Protein AF-A0A2V6PFS3-F1 (afdb_monomer_lite)

Secondary structure (DSSP, 8-state):
-HHHHHHHHHHHHHTT--S-EEEEEEEEEESS--TT-PPPPHHHHHHHHHHHS-GGGTT--EEEEEEEE--S-S-GGG-GGG---EEETTTTEEE---THHHHTTS-SEEEEEEEEESSSTTHHHHHHHHHHHHHSPPPP-----

Foldseek 3Di:
DVVVVVVVVVVCVVVVVDQKDFLAKDKDFALDPDVPDDDDDFVLLLVQLLLQFDPVCSPADKGKDKDKDQVDDPDQPPCVVNQDWDADPVVRDIDSPRCCVVCSPPGRIMIMMTMIHSDNPCSVRSHVSSVCSRPDDRDDPPPDD

Radius of gyration: 22.31 Å; chains: 1; bounding box: 59×34×67 Å

Sequence (145 aa):
PDKKALGAEWRQVLDRRLKWRMSGEEVMDQFEARKGHGFLDPDTVERRVRTFLPSALRDFPFKIDMALQDPRPLNPLKMGDRQIYVYDSAARRVSEEPLTEILKYLPGKVAQCRIFAMDHRHDADLAAALRRALNEEPPSIVTNV

pLDDT: mean 80.8, std 16.78, range [40.03, 97.88]

Structure (mmCIF, N/CA/C/O backbone):
data_AF-A0A2V6PFS3-F1
#
_entry.id   AF-A0A2V6PFS3-F1
#
loop_
_atom_site.group_PDB
_atom_site.id
_atom_site.type_symbol
_atom_site.label_atom_id
_atom_site.label_alt_id
_atom_site.label_comp_id
_atom_site.label_asym_id
_atom_site.label_entity_id
_atom_site.label_seq_id
_atom_site.pdbx_PDB_ins_code
_atom_site.Cartn_x
_atom_site.Cartn_y
_atom_site.Cartn_z
_atom_site.occupancy
_atom_site.B_iso_or_equiv
_atom_site.auth_seq_id
_atom_site.auth_comp_id
_atom_site.auth_asym_id
_atom_site.auth_atom_id
_atom_site.pdbx_PDB_model_num
ATOM 1 N N . PRO A 1 1 ? 11.640 13.152 28.542 1.00 84.25 1 PRO A N 1
ATOM 2 C CA . PRO A 1 1 ? 10.375 12.374 28.464 1.00 84.25 1 PRO A CA 1
ATOM 3 C C . PRO A 1 1 ? 10.188 11.739 27.082 1.00 84.25 1 PRO A C 1
ATOM 5 O O . PRO A 1 1 ? 10.122 10.519 26.980 1.00 84.25 1 PRO A O 1
ATOM 8 N N . ASP A 1 2 ? 10.252 12.553 26.028 1.00 92.44 2 ASP A N 1
ATOM 9 C CA . ASP A 1 2 ? 9.930 12.136 24.653 1.00 92.44 2 ASP A CA 1
ATOM 10 C C . ASP A 1 2 ? 10.912 11.110 24.088 1.00 92.44 2 ASP A C 1
ATOM 12 O O . ASP A 1 2 ? 10.500 10.092 23.544 1.00 92.44 2 ASP A O 1
ATOM 16 N N . LYS A 1 3 ? 12.220 11.288 24.326 1.00 94.75 3 LYS A N 1
ATOM 17 C CA . LYS A 1 3 ? 13.240 10.289 23.950 1.00 94.75 3 LYS A CA 1
ATOM 18 C C . LYS A 1 3 ? 13.003 8.926 24.611 1.00 94.75 3 LYS A C 1
ATOM 20 O O . LYS A 1 3 ? 13.287 7.898 24.009 1.00 94.75 3 LYS A O 1
ATOM 25 N N . LYS A 1 4 ? 12.473 8.907 25.841 1.00 94.75 4 LYS A N 1
ATOM 26 C CA . LYS A 1 4 ? 12.160 7.665 26.566 1.00 94.75 4 LYS A CA 1
ATOM 27 C C . LYS A 1 4 ? 10.927 6.980 25.971 1.00 94.75 4 LYS A C 1
ATOM 29 O O . LYS A 1 4 ? 10.945 5.765 25.815 1.00 94.75 4 LYS A O 1
ATOM 34 N N . ALA A 1 5 ? 9.902 7.753 25.607 1.00 94.56 5 ALA A N 1
ATOM 35 C CA . ALA A 1 5 ? 8.711 7.249 24.924 1.00 94.56 5 ALA A CA 1
ATOM 36 C C . ALA A 1 5 ? 9.048 6.710 23.523 1.00 94.56 5 ALA A C 1
ATOM 38 O O . ALA A 1 5 ? 8.730 5.567 23.215 1.00 94.56 5 ALA A O 1
ATOM 39 N N . LEU A 1 6 ? 9.803 7.471 22.724 1.00 94.50 6 LEU A N 1
ATOM 40 C CA . LEU A 1 6 ? 10.316 7.013 21.429 1.00 94.50 6 LEU A CA 1
ATOM 41 C C . LEU A 1 6 ? 11.169 5.753 21.576 1.00 94.50 6 LEU A C 1
ATOM 43 O O . LEU A 1 6 ? 11.024 4.824 20.792 1.00 94.50 6 LEU A O 1
ATOM 47 N N . GLY A 1 7 ? 12.027 5.687 22.598 1.00 95.50 7 GLY A N 1
ATOM 48 C CA . GLY A 1 7 ? 12.818 4.492 22.890 1.00 95.50 7 GLY A CA 1
ATOM 49 C C . GLY A 1 7 ? 11.964 3.254 23.189 1.00 95.50 7 GLY A C 1
ATOM 50 O O . GLY A 1 7 ? 12.357 2.146 22.827 1.00 95.50 7 GLY A O 1
ATOM 51 N N . ALA A 1 8 ? 10.793 3.422 23.810 1.00 93.00 8 ALA A N 1
ATOM 52 C CA . ALA A 1 8 ? 9.853 2.327 24.040 1.00 93.00 8 ALA A CA 1
ATOM 53 C C . ALA A 1 8 ? 9.213 1.831 22.732 1.00 93.00 8 ALA A C 1
ATOM 55 O O . ALA A 1 8 ? 9.139 0.622 22.525 1.00 93.00 8 ALA A O 1
ATOM 56 N N . GLU A 1 9 ? 8.829 2.735 21.826 1.00 91.88 9 GLU A N 1
ATOM 57 C CA . GLU A 1 9 ? 8.312 2.367 20.498 1.00 91.88 9 GLU A CA 1
ATOM 58 C C . GLU A 1 9 ? 9.397 1.719 19.622 1.00 91.88 9 GLU A C 1
ATOM 60 O O . GLU A 1 9 ? 9.168 0.678 19.011 1.00 91.88 9 GLU A O 1
ATOM 65 N N . TRP A 1 10 ? 10.622 2.255 19.628 1.00 93.31 10 TRP A N 1
ATOM 66 C CA . TRP A 1 10 ? 11.762 1.671 18.911 1.00 93.31 10 TRP A CA 1
ATOM 67 C C . TRP A 1 10 ? 12.084 0.251 19.367 1.00 93.31 10 TRP A C 1
ATOM 69 O O . TRP A 1 10 ? 12.426 -0.596 18.543 1.00 93.31 10 TRP A O 1
ATOM 79 N N . ARG A 1 11 ? 11.941 -0.038 20.665 1.00 94.44 11 ARG A N 1
ATOM 80 C CA . ARG A 1 11 ? 12.141 -1.394 21.183 1.00 94.44 11 ARG A CA 1
ATOM 81 C C . ARG A 1 11 ? 11.181 -2.396 20.542 1.00 94.44 11 ARG A C 1
ATOM 83 O O . ARG A 1 11 ? 11.599 -3.509 20.265 1.00 94.44 11 ARG A O 1
ATOM 90 N N . GLN A 1 12 ? 9.945 -2.001 20.227 1.00 92.06 12 GLN A N 1
ATOM 91 C CA . GLN A 1 12 ? 9.009 -2.880 19.518 1.00 92.06 12 GLN A CA 1
ATOM 92 C C . GLN A 1 12 ? 9.548 -3.277 18.136 1.00 92.06 12 GLN A C 1
ATOM 94 O O . GLN A 1 12 ? 9.464 -4.443 17.760 1.00 92.06 12 GLN A O 1
ATOM 99 N N . VAL A 1 13 ? 10.163 -2.338 17.408 1.00 91.38 13 VAL A N 1
ATOM 100 C CA . VAL A 1 13 ? 10.806 -2.613 16.111 1.00 91.38 13 VAL A CA 1
ATOM 101 C C . VAL A 1 13 ? 11.995 -3.562 16.280 1.00 91.38 13 VAL A C 1
ATOM 103 O O . VAL A 1 13 ? 12.090 -4.555 15.560 1.00 91.38 13 VAL A O 1
ATOM 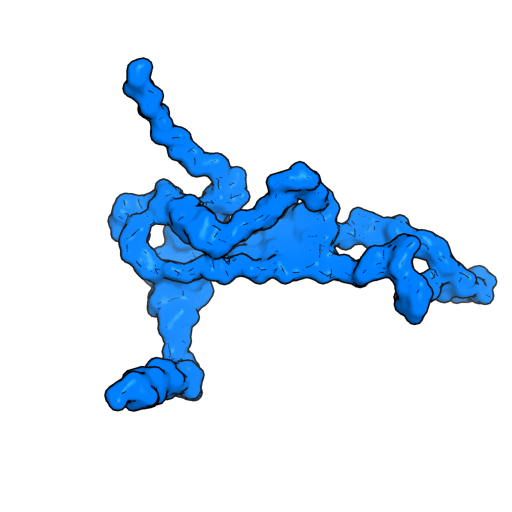106 N N . LEU A 1 14 ? 12.871 -3.293 17.255 1.00 93.75 14 LEU A N 1
ATOM 107 C CA . LEU A 1 14 ? 14.055 -4.117 17.535 1.00 93.75 14 LEU A CA 1
ATOM 108 C C . LEU A 1 14 ? 13.686 -5.547 17.957 1.00 93.75 14 LEU A C 1
ATOM 110 O O . LEU A 1 14 ? 14.303 -6.505 17.496 1.00 93.75 14 LEU A O 1
ATOM 114 N N . ASP A 1 15 ? 12.626 -5.694 18.751 1.00 95.62 15 ASP A N 1
ATOM 115 C CA . ASP A 1 15 ? 12.100 -6.982 19.210 1.00 95.62 15 ASP A CA 1
ATOM 116 C C . ASP A 1 15 ? 11.218 -7.675 18.151 1.00 95.62 15 ASP A C 1
ATOM 118 O O . ASP A 1 15 ? 10.592 -8.699 18.434 1.00 95.62 15 ASP A O 1
ATOM 122 N N . ARG A 1 16 ? 11.123 -7.115 16.933 1.00 90.44 16 ARG A N 1
ATOM 123 C CA . ARG A 1 16 ? 10.262 -7.587 15.832 1.00 90.44 16 ARG A CA 1
ATOM 124 C C . ARG A 1 16 ? 8.777 -7.695 16.202 1.00 90.44 16 ARG A C 1
ATOM 126 O O . ARG A 1 16 ? 8.017 -8.442 15.588 1.00 90.44 16 ARG A O 1
ATOM 133 N N . ARG A 1 17 ? 8.334 -6.911 17.182 1.00 89.88 17 ARG A N 1
ATOM 134 C CA . ARG A 1 17 ? 6.930 -6.748 17.568 1.00 89.88 17 ARG A CA 1
ATOM 135 C C . ARG A 1 17 ? 6.308 -5.650 16.715 1.00 89.88 17 ARG A C 1
ATOM 137 O O . ARG A 1 17 ? 6.066 -4.541 17.175 1.00 89.88 17 ARG A O 1
ATOM 144 N N . LEU A 1 18 ? 6.089 -5.957 15.439 1.00 85.88 18 LEU A N 1
ATOM 145 C CA . LEU A 1 18 ? 5.524 -4.999 14.493 1.00 85.88 18 LEU A CA 1
ATOM 146 C C . LEU A 1 18 ? 4.080 -4.653 14.878 1.00 85.88 18 LEU A C 1
ATOM 148 O O . LEU A 1 18 ? 3.216 -5.532 14.933 1.00 85.88 18 LEU A O 1
ATOM 152 N N . LYS A 1 19 ? 3.842 -3.360 15.127 1.00 89.25 19 LYS A N 1
ATOM 153 C CA . LYS A 1 19 ? 2.522 -2.801 15.446 1.00 89.25 19 LYS A CA 1
ATOM 154 C C . LYS A 1 19 ? 1.537 -2.938 14.290 1.00 89.25 19 LYS A C 1
ATOM 156 O O . LYS A 1 19 ? 0.362 -3.165 14.531 1.00 89.25 19 LYS A O 1
ATOM 161 N N . TRP A 1 20 ? 2.019 -2.769 13.065 1.00 94.00 20 TRP A N 1
ATOM 162 C CA . TRP A 1 20 ? 1.219 -2.804 11.848 1.00 94.00 20 TRP A CA 1
ATOM 163 C C . TRP A 1 20 ? 1.581 -4.044 11.042 1.00 94.00 20 TRP A C 1
ATOM 165 O O . TRP A 1 20 ? 2.761 -4.317 10.813 1.00 94.00 20 TRP A O 1
ATOM 175 N N . ARG A 1 21 ? 0.566 -4.794 10.627 1.00 93.81 21 ARG A N 1
ATOM 176 C CA . ARG A 1 21 ? 0.687 -6.018 9.836 1.00 93.81 21 ARG A CA 1
ATOM 177 C C . ARG A 1 21 ? -0.168 -5.876 8.593 1.00 93.81 21 ARG A C 1
ATOM 179 O O . ARG A 1 21 ? -1.219 -5.247 8.649 1.00 93.81 21 ARG A O 1
ATOM 186 N N . MET A 1 22 ? 0.316 -6.401 7.475 1.00 96.06 22 MET A N 1
ATOM 187 C CA . MET A 1 22 ? -0.408 -6.316 6.212 1.00 96.06 22 MET A CA 1
ATOM 188 C C . MET A 1 22 ? -1.682 -7.160 6.301 1.00 96.06 22 MET A C 1
ATOM 190 O O . MET A 1 22 ? -1.612 -8.334 6.658 1.00 96.06 22 MET A O 1
ATOM 194 N N . SER A 1 23 ? -2.812 -6.540 5.975 1.00 96.88 23 SER A N 1
ATOM 195 C CA . SER A 1 23 ? -4.137 -7.164 5.908 1.00 96.88 23 SER A CA 1
ATOM 196 C C . SER A 1 23 ? -4.564 -7.451 4.469 1.00 96.88 23 SER A C 1
ATOM 198 O O . SER A 1 23 ? -5.391 -8.323 4.231 1.00 96.88 23 SER A O 1
ATOM 200 N N . GLY A 1 24 ? -4.001 -6.724 3.501 1.00 96.31 24 GLY A N 1
ATOM 201 C CA . GLY A 1 24 ? -4.287 -6.909 2.085 1.00 96.31 24 GLY A CA 1
ATOM 202 C C . GLY A 1 24 ? -3.431 -6.019 1.192 1.00 96.31 24 GLY A C 1
ATOM 203 O O . GLY A 1 24 ? -2.773 -5.083 1.659 1.00 96.31 24 GLY A O 1
ATOM 204 N N . GLU A 1 25 ? -3.459 -6.320 -0.099 1.00 95.81 25 GLU A N 1
ATOM 205 C CA . GLU A 1 25 ? -2.716 -5.611 -1.132 1.00 95.81 25 GLU A CA 1
ATOM 206 C C . GLU A 1 25 ? -3.491 -5.635 -2.450 1.00 95.81 25 GLU A C 1
ATOM 208 O O . GLU A 1 25 ? -4.144 -6.623 -2.771 1.00 95.81 25 GLU A O 1
ATOM 213 N N . GLU A 1 26 ? -3.383 -4.548 -3.207 1.00 92.44 26 GLU A N 1
ATOM 214 C CA . GLU A 1 26 ? -3.912 -4.407 -4.557 1.00 92.44 26 GLU A CA 1
ATOM 215 C C . GLU A 1 26 ? -2.832 -3.800 -5.459 1.00 92.44 26 GLU A C 1
ATOM 217 O O . GLU A 1 26 ? -2.212 -2.784 -5.123 1.00 92.44 26 GLU A O 1
ATOM 222 N N . VAL A 1 27 ? -2.603 -4.431 -6.611 1.00 88.06 27 VAL A N 1
ATOM 223 C CA . VAL A 1 27 ? -1.642 -3.971 -7.620 1.00 88.06 27 VAL A CA 1
ATOM 224 C C . VAL A 1 27 ? -2.415 -3.343 -8.769 1.00 88.06 27 VAL A C 1
ATOM 226 O O . VAL A 1 27 ? -3.309 -3.956 -9.349 1.00 88.06 27 VAL A O 1
ATOM 229 N N . MET A 1 28 ? -2.077 -2.098 -9.082 1.00 81.06 28 MET A N 1
ATOM 230 C CA . MET A 1 28 ? -2.701 -1.320 -10.139 1.00 81.06 28 MET A CA 1
ATOM 231 C C . MET A 1 28 ? -1.714 -1.126 -11.284 1.00 81.06 28 MET A C 1
ATOM 233 O O . MET A 1 28 ? -0.762 -0.348 -11.170 1.00 81.06 28 MET A O 1
ATOM 237 N N . ASP A 1 29 ? -2.000 -1.771 -12.409 1.00 73.38 29 ASP A N 1
ATOM 238 C CA . ASP A 1 29 ? -1.225 -1.618 -13.634 1.00 73.38 29 ASP A CA 1
ATOM 239 C C . ASP A 1 29 ? -1.885 -0.576 -14.538 1.00 73.38 29 ASP A C 1
ATOM 241 O O . ASP A 1 29 ? -2.940 -0.806 -15.132 1.00 73.38 29 ASP A O 1
ATOM 245 N N . GLN A 1 30 ? -1.257 0.594 -14.674 1.00 63.06 30 GLN A N 1
ATOM 246 C CA . GLN A 1 30 ? -1.611 1.532 -15.736 1.00 63.06 30 GLN A CA 1
ATOM 247 C C . GLN A 1 30 ? -0.683 1.300 -16.928 1.00 63.06 30 GLN A C 1
ATOM 249 O O . GLN A 1 30 ? 0.442 1.807 -16.973 1.00 63.06 30 GLN A O 1
ATOM 254 N N . PHE A 1 31 ? -1.176 0.555 -17.921 1.00 52.56 31 PHE A N 1
ATOM 255 C CA . PHE A 1 31 ? -0.513 0.433 -19.225 1.00 52.56 31 PHE A CA 1
ATOM 256 C C . PHE A 1 31 ? -0.362 1.799 -19.908 1.00 52.56 31 PHE A C 1
ATOM 258 O O . PHE A 1 31 ? 0.695 2.098 -20.455 1.00 52.56 31 PHE A O 1
ATOM 265 N N . GLU A 1 32 ? -1.364 2.675 -19.778 1.00 47.78 32 GLU A N 1
ATOM 266 C CA . GLU A 1 32 ? -1.302 4.056 -20.249 1.00 47.78 32 GLU A CA 1
ATOM 267 C C . GLU A 1 32 ? -1.621 5.028 -19.113 1.00 47.78 32 GLU A C 1
ATOM 269 O O . GLU A 1 32 ? -2.722 5.034 -18.558 1.00 47.78 32 GLU A O 1
ATOM 274 N N . ALA A 1 33 ? -0.664 5.899 -18.789 1.00 48.88 33 ALA A N 1
ATOM 275 C CA . ALA A 1 33 ? -0.914 7.047 -17.931 1.00 48.88 33 ALA A CA 1
ATOM 276 C C . ALA A 1 33 ? -1.860 8.011 -18.666 1.00 48.88 33 ALA A C 1
ATOM 278 O O . ALA A 1 33 ? -1.417 8.873 -19.431 1.00 48.88 33 ALA A O 1
ATOM 279 N N . ARG A 1 34 ? -3.173 7.870 -18.461 1.00 49.62 34 ARG A N 1
ATOM 280 C CA . ARG A 1 34 ? -4.147 8.839 -18.975 1.00 49.62 34 ARG A CA 1
ATOM 281 C C . ARG A 1 34 ? -3.841 10.198 -18.343 1.00 49.62 34 ARG A C 1
ATOM 283 O O . ARG A 1 34 ? -3.812 10.328 -17.119 1.00 49.62 34 ARG A O 1
ATOM 290 N N . LYS A 1 35 ? -3.575 11.221 -19.163 1.00 43.62 35 LYS A N 1
ATOM 291 C CA . LYS A 1 35 ? -3.324 12.591 -18.678 1.00 43.62 35 LYS A CA 1
ATOM 292 C C . LYS A 1 35 ? -4.477 13.021 -17.760 1.00 43.62 35 LYS A C 1
ATOM 294 O O . LYS A 1 35 ? -5.629 12.964 -18.169 1.00 43.62 35 LYS A O 1
ATOM 299 N N . GLY A 1 36 ? -4.159 13.424 -16.528 1.00 51.19 36 GLY A N 1
ATOM 300 C CA . GLY A 1 36 ? -5.144 13.809 -15.506 1.00 51.19 36 GLY A CA 1
ATOM 301 C C . GLY A 1 36 ? -5.585 12.686 -14.557 1.00 51.19 36 GLY A C 1
ATOM 302 O O . GLY A 1 36 ? -6.145 12.986 -13.510 1.00 51.19 36 GLY A O 1
ATOM 303 N N . HIS A 1 37 ? -5.270 11.420 -14.849 1.00 57.03 37 HIS A N 1
ATOM 304 C CA . HIS A 1 37 ? -5.528 10.287 -13.955 1.00 57.03 37 HIS A CA 1
ATOM 305 C C . HIS A 1 37 ? -4.231 9.868 -13.250 1.00 57.03 37 HIS A C 1
ATOM 307 O O . HIS A 1 37 ? -3.522 8.960 -13.681 1.00 57.03 37 HIS A O 1
ATOM 313 N N . GLY A 1 38 ? -3.882 10.579 -12.177 1.00 64.12 38 GLY A N 1
ATOM 314 C CA . GLY A 1 38 ? -2.848 10.129 -11.242 1.00 64.12 38 GLY A CA 1
ATOM 315 C C . GLY A 1 38 ? -3.358 8.996 -10.349 1.00 64.12 38 GLY A C 1
ATOM 316 O O . GLY A 1 38 ? -4.567 8.808 -10.208 1.00 64.12 38 GLY A O 1
ATOM 317 N N . PHE A 1 39 ? -2.443 8.254 -9.724 1.00 74.69 39 PHE A N 1
ATOM 318 C CA . PHE A 1 39 ? -2.819 7.408 -8.592 1.00 74.69 39 PHE A CA 1
ATOM 319 C C . PHE A 1 39 ? -3.322 8.285 -7.442 1.00 74.69 39 PHE A C 1
ATOM 321 O O . PHE A 1 39 ? -2.870 9.420 -7.276 1.00 74.69 39 PHE A O 1
ATOM 328 N N . LEU A 1 40 ? -4.272 7.758 -6.672 1.00 83.38 40 LEU A N 1
ATOM 329 C CA . LEU A 1 40 ? -4.795 8.431 -5.488 1.00 83.38 40 LEU A CA 1
ATOM 330 C C . LEU A 1 40 ? -3.699 8.532 -4.421 1.00 83.38 40 LEU A C 1
ATOM 332 O O . LEU A 1 40 ? -2.901 7.608 -4.256 1.00 83.38 40 LEU A O 1
ATOM 336 N N . ASP A 1 41 ? -3.679 9.633 -3.674 1.00 88.25 41 ASP A N 1
ATOM 337 C CA . ASP A 1 41 ? -2.843 9.739 -2.481 1.00 88.25 41 ASP A CA 1
ATOM 338 C C . ASP A 1 41 ? -3.356 8.799 -1.364 1.00 88.25 41 ASP A C 1
ATOM 340 O O . ASP A 1 41 ? -4.556 8.488 -1.323 1.00 88.25 41 ASP A O 1
ATOM 344 N N . PRO A 1 42 ? -2.478 8.347 -0.444 1.00 92.25 42 PRO A N 1
ATOM 345 C CA . PRO A 1 42 ? -2.851 7.435 0.638 1.00 92.25 42 PRO A CA 1
ATOM 346 C C . PRO A 1 42 ? -4.042 7.901 1.482 1.00 92.25 42 PRO A C 1
ATOM 348 O O . PRO A 1 42 ? -4.891 7.081 1.829 1.00 92.25 42 PRO A O 1
ATOM 351 N N . ASP A 1 43 ? -4.149 9.200 1.776 1.00 94.00 43 ASP A N 1
ATOM 352 C CA . ASP A 1 43 ? -5.218 9.738 2.624 1.00 94.00 43 ASP A CA 1
ATOM 353 C C . ASP A 1 43 ? -6.573 9.681 1.907 1.00 94.00 43 ASP A C 1
ATOM 355 O O . ASP A 1 43 ? -7.610 9.399 2.516 1.00 94.00 43 ASP A O 1
ATOM 359 N N . THR A 1 44 ? -6.587 9.929 0.597 1.00 92.75 44 THR A N 1
ATOM 360 C CA . THR A 1 44 ? -7.781 9.761 -0.237 1.00 92.75 44 THR A CA 1
ATOM 361 C C . THR A 1 44 ? -8.219 8.304 -0.307 1.00 92.75 44 THR A C 1
ATOM 363 O O . THR A 1 44 ? -9.417 8.030 -0.180 1.00 92.75 44 THR A O 1
ATOM 366 N N . VAL A 1 45 ? -7.279 7.368 -0.454 1.00 94.00 45 VAL A N 1
ATOM 367 C CA . VAL A 1 45 ? -7.587 5.932 -0.400 1.00 94.00 45 VAL A CA 1
ATOM 368 C C . VAL A 1 45 ? -8.136 5.557 0.976 1.00 94.00 45 VAL A C 1
ATOM 370 O O . VAL A 1 45 ? -9.179 4.911 1.043 1.00 94.00 45 VAL A O 1
ATOM 373 N N . GLU A 1 46 ? -7.522 6.022 2.067 1.00 96.12 46 GLU A N 1
ATOM 374 C CA . GLU A 1 46 ? -7.989 5.757 3.433 1.00 96.12 46 GLU A CA 1
ATOM 375 C C . GLU A 1 46 ? -9.445 6.212 3.626 1.00 96.12 46 GLU A C 1
ATOM 377 O O . GLU A 1 46 ? -10.279 5.435 4.098 1.00 96.12 46 GLU A O 1
ATOM 382 N N . ARG A 1 47 ? -9.796 7.430 3.187 1.00 95.12 47 ARG A N 1
ATOM 383 C CA . ARG A 1 47 ? -11.185 7.921 3.252 1.00 95.12 47 ARG A CA 1
ATOM 384 C C . ARG A 1 47 ? -12.152 7.041 2.461 1.00 95.12 47 ARG A C 1
ATOM 386 O O . ARG A 1 47 ? -13.226 6.730 2.970 1.00 95.12 47 ARG A O 1
ATOM 393 N N . ARG A 1 48 ? -11.784 6.614 1.248 1.00 94.69 48 ARG A N 1
ATOM 394 C CA . ARG A 1 48 ? -12.624 5.723 0.426 1.00 94.69 48 ARG A CA 1
ATOM 395 C C . ARG A 1 48 ? -12.788 4.343 1.056 1.00 94.69 48 ARG A C 1
ATOM 397 O O . ARG A 1 48 ? -13.897 3.820 1.098 1.00 94.69 48 ARG A O 1
ATOM 404 N N . VAL A 1 49 ? -11.728 3.763 1.615 1.00 96.00 49 VAL A N 1
ATOM 405 C CA . VAL A 1 49 ? -11.822 2.482 2.333 1.00 96.00 49 VAL A CA 1
ATOM 406 C C . VAL A 1 49 ? -12.848 2.583 3.465 1.00 96.00 49 VAL A C 1
ATOM 408 O O . VAL A 1 49 ? -13.724 1.726 3.573 1.00 96.00 49 VAL A O 1
ATOM 411 N N . ARG A 1 50 ? -12.843 3.681 4.236 1.00 96.06 50 ARG A N 1
ATOM 412 C CA . ARG A 1 50 ? -13.838 3.906 5.305 1.00 96.06 50 ARG A CA 1
ATOM 413 C C . ARG A 1 50 ? -15.285 3.957 4.804 1.00 96.06 50 ARG A C 1
ATOM 415 O O . ARG A 1 50 ? -16.187 3.570 5.549 1.00 96.06 50 ARG A O 1
ATOM 422 N N . THR A 1 51 ? -15.532 4.391 3.565 1.00 95.00 51 THR A N 1
ATOM 423 C CA . THR A 1 51 ? -16.893 4.390 2.995 1.00 95.00 51 THR A CA 1
ATOM 424 C C . THR A 1 51 ? -17.386 2.990 2.643 1.00 95.00 51 THR A C 1
ATOM 426 O O . THR A 1 51 ? -18.584 2.731 2.743 1.00 95.00 51 THR A O 1
ATOM 429 N N . PHE A 1 52 ? -16.475 2.085 2.275 1.00 95.31 52 PHE A N 1
ATOM 430 C CA . PHE A 1 52 ? -16.798 0.713 1.873 1.00 95.31 52 PHE A CA 1
ATOM 431 C C . PHE A 1 52 ? -16.768 -0.297 3.027 1.00 95.31 52 PHE A C 1
ATOM 433 O O . PHE A 1 52 ? -17.269 -1.411 2.863 1.00 95.31 52 PHE A O 1
ATOM 440 N N . LEU A 1 53 ? -16.226 0.084 4.187 1.00 96.12 53 LEU A N 1
ATOM 441 C CA . LEU A 1 53 ? -16.240 -0.746 5.387 1.00 96.12 53 LEU A CA 1
ATOM 442 C C . LEU A 1 53 ? -17.653 -0.889 5.989 1.00 96.12 53 LEU A C 1
ATOM 444 O O . LEU A 1 53 ? -18.451 0.058 5.952 1.00 96.12 53 LEU A O 1
ATOM 448 N N . PRO A 1 54 ? -17.949 -2.042 6.623 1.00 95.00 54 PRO A N 1
ATOM 449 C CA . PRO A 1 54 ? -19.115 -2.197 7.485 1.00 95.00 54 PRO A CA 1
ATOM 450 C C . PRO A 1 54 ? -19.181 -1.099 8.554 1.00 95.00 54 PRO A C 1
ATOM 452 O O . PRO A 1 54 ? -18.153 -0.615 9.029 1.00 95.00 54 PRO A O 1
ATOM 455 N N . SER A 1 55 ? -20.392 -0.734 8.989 1.00 92.75 55 SER A N 1
ATOM 456 C CA . SER A 1 55 ? -20.599 0.336 9.980 1.00 92.75 55 S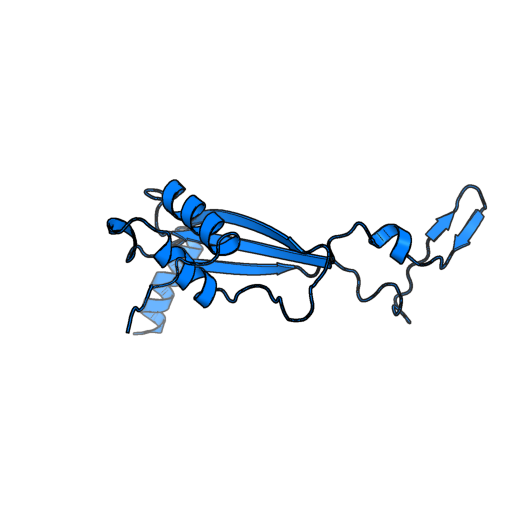ER A CA 1
ATOM 457 C C . SER A 1 55 ? -19.796 0.129 11.267 1.00 92.75 55 SER A C 1
ATOM 459 O O . SER A 1 55 ? -19.223 1.085 11.781 1.00 92.75 55 SER A O 1
ATOM 461 N N . ALA A 1 56 ? -19.695 -1.117 11.736 1.00 94.31 56 ALA A N 1
ATOM 462 C CA . ALA A 1 56 ? -18.941 -1.491 12.931 1.00 94.31 56 ALA A CA 1
ATOM 463 C C . ALA A 1 56 ? -17.416 -1.294 12.806 1.00 94.31 56 ALA A C 1
ATOM 465 O O . ALA A 1 56 ? -16.727 -1.267 13.820 1.00 94.31 56 ALA A O 1
ATOM 466 N N . LEU A 1 57 ? -16.886 -1.160 11.584 1.00 95.31 57 LEU A N 1
ATOM 467 C CA . LEU A 1 57 ? -15.449 -1.063 11.307 1.00 95.31 57 LEU A CA 1
ATOM 468 C C . LEU A 1 57 ? -15.012 0.314 10.797 1.00 95.31 57 LEU A C 1
ATOM 470 O O . LEU A 1 57 ? -13.831 0.503 10.520 1.00 95.31 57 LEU A O 1
ATOM 474 N N . ARG A 1 58 ? -15.914 1.299 10.687 1.00 91.00 58 ARG A N 1
ATOM 475 C CA . ARG A 1 58 ? -15.567 2.624 10.133 1.00 91.00 58 ARG A CA 1
ATOM 476 C C . ARG A 1 58 ? -14.445 3.328 10.894 1.00 91.00 58 ARG A C 1
ATOM 478 O O . ARG A 1 58 ? -13.624 3.992 10.262 1.00 91.00 58 ARG A O 1
ATOM 485 N N . ASP A 1 59 ? -14.390 3.135 12.210 1.00 93.69 59 ASP A N 1
ATOM 486 C CA . ASP A 1 59 ? -13.380 3.720 13.103 1.00 93.69 59 ASP A CA 1
ATOM 487 C C . ASP A 1 59 ? -12.241 2.746 13.438 1.00 93.69 59 ASP A C 1
ATOM 489 O O . ASP A 1 59 ? -11.357 3.062 14.236 1.00 93.69 59 ASP A O 1
ATOM 493 N N . PHE A 1 60 ? -12.230 1.557 12.825 1.00 95.06 60 PHE A N 1
ATOM 494 C CA . PHE A 1 60 ? -11.158 0.594 13.033 1.00 95.06 60 PHE A CA 1
ATOM 495 C C . PHE A 1 60 ? -9.812 1.202 12.579 1.00 95.06 60 PHE A C 1
ATOM 497 O O . PHE A 1 60 ? -9.743 1.833 11.512 1.00 95.06 60 PHE A O 1
ATOM 504 N N . PRO A 1 61 ? -8.735 1.064 13.376 1.00 95.19 61 PRO A N 1
ATOM 505 C CA . PRO A 1 61 ? -7.438 1.628 13.035 1.00 95.19 61 PRO A CA 1
ATOM 506 C C . PRO A 1 61 ? -6.754 0.808 11.935 1.00 95.19 61 PRO A C 1
ATOM 508 O O . PRO A 1 61 ? -6.378 -0.345 12.142 1.00 95.19 61 PRO A O 1
ATOM 511 N N . PHE A 1 62 ? -6.520 1.440 10.788 1.00 97.31 62 PHE A N 1
ATOM 512 C CA . PHE A 1 62 ? -5.715 0.898 9.696 1.00 97.31 62 PHE A CA 1
ATOM 513 C C . PHE A 1 62 ? -4.829 1.988 9.077 1.00 97.31 62 PHE A C 1
ATOM 515 O O . PHE A 1 62 ? -4.979 3.176 9.386 1.00 97.31 62 PHE A O 1
ATOM 522 N N . LYS A 1 63 ? -3.880 1.580 8.231 1.00 96.94 63 LYS A N 1
ATOM 523 C CA . LYS A 1 63 ? -3.001 2.470 7.464 1.00 96.94 63 LYS A CA 1
ATOM 524 C C . LYS A 1 63 ? -2.891 2.034 6.013 1.00 96.94 63 LYS A C 1
ATOM 526 O O . LYS A 1 63 ? -2.860 0.837 5.741 1.00 96.94 63 LYS A O 1
ATOM 531 N N . ILE A 1 64 ? -2.811 3.014 5.116 1.00 97.19 64 ILE A N 1
ATOM 532 C CA . ILE A 1 64 ? -2.576 2.808 3.687 1.00 97.19 64 ILE A CA 1
ATOM 533 C C . ILE A 1 64 ? -1.124 3.148 3.350 1.00 97.19 64 ILE A C 1
ATOM 535 O O . ILE A 1 64 ? -0.624 4.205 3.730 1.00 97.19 64 ILE A O 1
ATOM 539 N N . ASP A 1 65 ? -0.471 2.256 2.614 1.00 95.19 65 ASP A N 1
ATOM 540 C CA . ASP A 1 65 ? 0.793 2.501 1.918 1.00 95.19 65 ASP A CA 1
ATOM 541 C C . ASP A 1 65 ? 0.505 2.523 0.414 1.00 95.19 65 ASP A C 1
ATOM 543 O O . ASP A 1 65 ? -0.114 1.594 -0.109 1.00 95.19 65 ASP A O 1
ATOM 547 N N . MET A 1 66 ? 0.917 3.588 -0.274 1.00 91.75 66 MET A N 1
ATOM 548 C CA . MET A 1 66 ? 0.828 3.703 -1.731 1.00 91.75 66 MET A CA 1
ATOM 549 C C . MET A 1 66 ? 2.242 3.813 -2.289 1.00 91.75 66 MET A C 1
ATOM 551 O O . MET A 1 66 ? 2.854 4.883 -2.262 1.00 91.75 66 MET A O 1
ATOM 555 N N . ALA A 1 67 ? 2.755 2.701 -2.804 1.00 88.50 67 ALA A N 1
ATOM 556 C CA . ALA A 1 67 ? 4.073 2.635 -3.405 1.00 88.50 67 ALA A CA 1
ATOM 557 C C . ALA A 1 67 ? 3.953 2.765 -4.925 1.00 88.50 67 ALA A C 1
ATOM 559 O O . ALA A 1 67 ? 3.515 1.841 -5.612 1.00 88.50 67 ALA A O 1
ATOM 560 N N . LEU A 1 68 ? 4.361 3.917 -5.460 1.00 81.69 68 LEU A N 1
ATOM 561 C CA . LEU A 1 68 ? 4.468 4.114 -6.900 1.00 81.69 68 LEU A CA 1
ATOM 562 C C . LEU A 1 68 ? 5.797 3.547 -7.401 1.00 81.69 68 LEU A C 1
ATOM 564 O O . LEU A 1 68 ? 6.867 4.021 -7.021 1.00 81.69 68 LEU A O 1
ATOM 568 N N . GLN A 1 69 ? 5.723 2.569 -8.293 1.00 72.31 69 GLN A N 1
ATOM 569 C CA . GLN A 1 69 ? 6.856 2.076 -9.056 1.00 72.31 69 GLN A CA 1
ATOM 570 C C . GLN A 1 69 ? 6.763 2.654 -10.473 1.00 72.31 69 GLN A C 1
ATOM 572 O O . GLN A 1 69 ? 5.757 2.497 -11.167 1.00 72.31 69 GLN A O 1
ATOM 577 N N . ASP A 1 70 ? 7.809 3.358 -10.909 1.00 65.44 70 ASP A N 1
ATOM 578 C CA . ASP A 1 70 ? 8.019 3.631 -12.333 1.00 65.44 70 ASP A CA 1
ATOM 579 C C . ASP A 1 70 ? 8.951 2.531 -12.857 1.00 65.44 70 ASP A C 1
ATOM 581 O O . ASP A 1 70 ? 10.169 2.649 -12.711 1.00 65.44 70 ASP A O 1
ATOM 585 N N . PRO A 1 71 ? 8.414 1.414 -13.384 1.00 59.72 71 PRO A N 1
ATOM 586 C CA . PRO A 1 71 ? 9.237 0.293 -13.83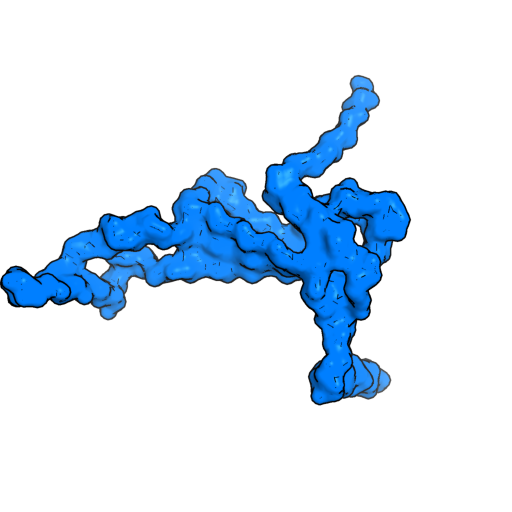1 1.00 59.72 71 PRO A CA 1
ATOM 587 C C . PRO A 1 71 ? 9.988 0.608 -15.132 1.00 59.72 71 PRO A C 1
ATOM 589 O O . PRO A 1 71 ? 10.738 -0.236 -15.624 1.00 59.72 71 PRO A O 1
ATOM 592 N N . ARG A 1 72 ? 9.783 1.790 -15.735 1.00 63.03 72 ARG A N 1
ATOM 593 C CA . ARG A 1 72 ? 10.384 2.116 -17.026 1.00 63.03 72 ARG A CA 1
ATOM 594 C C . ARG A 1 72 ? 11.858 2.497 -16.860 1.00 63.03 72 ARG A C 1
ATOM 596 O O . ARG A 1 72 ? 12.184 3.352 -16.034 1.00 63.03 72 ARG A O 1
ATOM 603 N N . PRO A 1 73 ? 12.756 1.988 -17.717 1.00 53.97 73 PRO A N 1
ATOM 604 C CA . PRO A 1 73 ? 14.046 2.632 -17.918 1.00 53.97 73 PRO A CA 1
ATOM 605 C C . PRO A 1 73 ? 13.808 4.051 -18.476 1.00 53.97 73 PRO A C 1
ATOM 607 O O . PRO A 1 73 ? 12.993 4.228 -19.380 1.00 53.97 73 PRO A O 1
ATOM 610 N N . LEU A 1 74 ? 14.476 5.062 -17.901 1.00 51.44 74 LEU A N 1
ATOM 611 C CA . LEU A 1 74 ? 14.414 6.501 -18.235 1.00 51.44 74 LEU A CA 1
ATOM 612 C C . LEU A 1 74 ? 14.263 6.781 -19.747 1.00 51.44 74 LEU A C 1
ATOM 614 O O . LEU A 1 74 ? 15.253 6.942 -20.434 1.00 51.44 74 LEU A O 1
ATOM 618 N N . ASN A 1 75 ? 13.036 6.862 -20.270 1.00 53.12 75 ASN A N 1
ATOM 619 C CA . ASN A 1 75 ? 12.720 7.179 -21.672 1.00 53.12 75 ASN A CA 1
ATOM 620 C C . ASN A 1 75 ? 13.666 6.538 -22.727 1.00 53.12 75 ASN A C 1
ATOM 622 O O . ASN A 1 75 ? 14.618 7.183 -23.171 1.00 53.12 75 ASN A O 1
ATOM 626 N N . PRO A 1 76 ? 13.356 5.329 -23.225 1.00 53.62 76 PRO A N 1
ATOM 627 C CA . PRO A 1 76 ? 14.185 4.612 -24.198 1.00 53.62 76 PRO A CA 1
ATOM 628 C C . PRO A 1 76 ? 14.457 5.384 -25.498 1.00 53.62 76 PRO A C 1
ATOM 630 O O . PRO A 1 76 ? 15.451 5.141 -26.169 1.00 53.62 76 PRO A O 1
ATOM 633 N N . LEU A 1 77 ? 13.579 6.333 -25.842 1.00 52.44 77 LEU A N 1
ATOM 634 C CA . LEU A 1 77 ? 13.684 7.182 -27.031 1.00 52.44 77 LEU A CA 1
ATOM 635 C C . LEU A 1 77 ? 14.585 8.414 -26.825 1.00 52.44 77 LEU A C 1
ATOM 637 O O . LEU A 1 77 ? 14.829 9.161 -27.769 1.00 52.44 77 LEU A O 1
ATOM 641 N N . LYS A 1 78 ? 15.037 8.676 -25.592 1.00 55.50 78 LYS A N 1
ATOM 642 C CA . LYS A 1 78 ? 15.907 9.807 -25.227 1.00 55.50 78 LYS A CA 1
ATOM 643 C C . LYS A 1 78 ? 16.944 9.394 -24.183 1.00 55.50 78 LYS A C 1
ATOM 645 O O . LYS A 1 78 ? 17.138 10.099 -23.194 1.00 55.50 78 LYS A O 1
ATOM 650 N N . MET A 1 79 ? 17.595 8.251 -24.383 1.00 60.72 79 MET A N 1
ATOM 651 C CA . MET A 1 79 ? 18.577 7.771 -23.411 1.00 60.72 79 MET A CA 1
ATOM 652 C C . MET A 1 79 ? 19.920 8.493 -23.487 1.00 60.72 79 MET A C 1
ATOM 654 O O . MET A 1 79 ? 20.635 8.480 -22.494 1.00 60.72 79 MET A O 1
ATOM 658 N N . GLY A 1 80 ? 20.252 9.155 -24.603 1.00 65.75 80 GLY A N 1
ATOM 659 C CA . GLY A 1 80 ? 21.487 9.934 -24.725 1.00 65.75 80 GLY A CA 1
ATOM 660 C C . GLY A 1 80 ? 22.725 9.103 -24.370 1.00 65.75 80 GLY A C 1
ATOM 661 O O . GLY A 1 80 ? 23.026 8.117 -25.035 1.00 65.75 80 GLY A O 1
ATOM 662 N N . ASP A 1 81 ? 23.406 9.474 -23.287 1.00 60.91 81 ASP A N 1
ATOM 663 C CA . ASP A 1 81 ? 24.574 8.782 -22.723 1.00 60.91 81 ASP A CA 1
ATOM 664 C C . ASP A 1 81 ? 24.266 7.402 -22.103 1.00 60.91 81 ASP A C 1
ATOM 666 O O . ASP A 1 81 ? 25.184 6.652 -21.778 1.00 60.91 81 ASP A O 1
ATOM 670 N N . ARG A 1 82 ? 22.988 7.032 -21.962 1.00 60.41 82 ARG A N 1
ATOM 671 C CA . ARG A 1 82 ? 22.510 5.741 -21.430 1.00 60.41 82 ARG A CA 1
ATOM 672 C C . ARG A 1 82 ? 21.895 4.829 -22.496 1.00 60.41 82 ARG A C 1
ATOM 674 O O . ARG A 1 82 ? 21.049 4.001 -22.167 1.00 60.41 82 ARG A O 1
ATOM 681 N N . GLN A 1 83 ? 22.271 5.006 -23.765 1.00 71.50 83 GLN A N 1
ATOM 682 C CA . GLN A 1 83 ? 21.732 4.234 -24.888 1.00 71.50 83 GLN A CA 1
ATOM 683 C C . GLN A 1 83 ? 21.842 2.720 -24.655 1.00 71.50 83 GLN A C 1
ATOM 685 O O . GLN A 1 83 ? 22.908 2.197 -24.326 1.00 71.50 83 GLN A O 1
ATOM 690 N N . ILE A 1 84 ? 20.730 2.016 -24.865 1.00 74.25 84 ILE A N 1
ATOM 691 C CA . ILE A 1 84 ? 20.683 0.554 -24.834 1.00 74.25 84 ILE A CA 1
ATOM 692 C C . ILE A 1 84 ? 20.888 0.048 -26.262 1.00 74.25 84 ILE A C 1
ATOM 694 O O . ILE A 1 84 ? 20.197 0.481 -27.183 1.00 74.25 84 ILE A O 1
ATOM 698 N N . TYR A 1 85 ? 21.833 -0.875 -26.426 1.00 79.25 85 TYR A N 1
ATOM 699 C CA . TYR A 1 85 ? 22.175 -1.502 -27.699 1.00 79.25 85 TYR A CA 1
ATOM 700 C C . TYR A 1 85 ? 21.761 -2.972 -27.684 1.00 79.25 85 TYR A C 1
ATOM 702 O O . TYR A 1 85 ? 22.027 -3.682 -26.712 1.00 79.25 85 TYR A O 1
ATOM 710 N N . VAL A 1 86 ? 21.139 -3.442 -28.765 1.00 77.62 86 VAL A N 1
ATOM 711 C CA . VAL A 1 86 ? 20.716 -4.842 -28.910 1.00 77.62 86 VAL A CA 1
ATOM 712 C C . VAL A 1 86 ? 21.637 -5.538 -29.905 1.00 77.62 86 VAL A C 1
ATOM 714 O O . VAL A 1 86 ? 21.800 -5.077 -31.032 1.00 77.62 86 VAL A O 1
ATOM 717 N N . TYR A 1 87 ? 22.259 -6.644 -29.495 1.00 84.69 87 TYR A N 1
ATOM 718 C CA . TYR A 1 87 ? 23.106 -7.448 -30.377 1.00 84.69 87 TYR A CA 1
ATOM 719 C C . TYR A 1 87 ? 22.309 -8.594 -31.007 1.00 84.69 87 TYR A C 1
ATOM 721 O O . TYR A 1 87 ? 21.800 -9.463 -30.300 1.00 84.69 87 TYR A O 1
ATOM 729 N N . ASP A 1 88 ? 22.250 -8.615 -32.337 1.00 82.38 88 ASP A N 1
ATOM 730 C CA . ASP A 1 88 ? 21.740 -9.729 -33.132 1.00 82.38 88 ASP A CA 1
ATOM 731 C C . ASP A 1 88 ? 22.898 -10.679 -33.471 1.00 82.38 88 ASP A C 1
ATOM 733 O O . ASP A 1 88 ? 23.808 -10.343 -34.238 1.00 82.38 88 ASP A O 1
ATOM 737 N N . SER A 1 89 ? 22.863 -11.885 -32.902 1.00 87.19 89 SER A N 1
ATOM 738 C CA . SER A 1 89 ? 23.886 -12.911 -33.112 1.00 87.19 89 SER A CA 1
ATOM 739 C C . SER A 1 89 ? 23.806 -13.591 -34.481 1.00 87.19 89 SER A C 1
ATOM 741 O O . SER A 1 89 ? 24.838 -14.047 -34.979 1.00 87.19 89 SER A O 1
ATOM 743 N N . ALA A 1 90 ? 22.626 -13.634 -35.104 1.00 87.81 90 ALA A N 1
ATOM 744 C CA . ALA A 1 90 ? 22.425 -14.211 -36.428 1.00 87.81 90 ALA A CA 1
ATOM 745 C C . ALA A 1 90 ? 22.978 -13.280 -37.514 1.00 87.81 90 ALA A C 1
ATOM 747 O O . ALA A 1 90 ? 23.673 -13.733 -38.424 1.00 87.81 90 ALA A O 1
ATOM 748 N N . ALA A 1 91 ? 22.742 -11.973 -37.380 1.00 86.44 91 ALA A N 1
ATOM 749 C CA . ALA A 1 91 ? 23.277 -10.965 -38.295 1.00 86.44 91 ALA A CA 1
ATOM 750 C C . ALA A 1 91 ? 24.680 -10.455 -37.911 1.00 86.44 91 ALA A C 1
ATOM 752 O O . ALA A 1 91 ? 25.315 -9.770 -38.715 1.00 86.44 91 ALA A O 1
ATOM 753 N N . ARG A 1 92 ? 25.166 -10.772 -36.700 1.00 89.50 92 ARG A N 1
ATOM 754 C CA . ARG A 1 92 ? 26.391 -10.219 -36.084 1.00 89.50 92 ARG A CA 1
ATOM 755 C C . ARG A 1 92 ? 26.420 -8.691 -36.101 1.00 89.50 92 ARG A C 1
ATOM 757 O O . ARG A 1 92 ? 27.434 -8.078 -36.441 1.00 89.50 92 ARG A O 1
ATOM 764 N N . ARG A 1 93 ? 25.292 -8.068 -35.765 1.00 87.81 93 ARG A N 1
ATOM 765 C CA . ARG A 1 93 ? 25.123 -6.610 -35.791 1.00 87.81 93 ARG A CA 1
ATOM 766 C C . ARG A 1 93 ? 24.626 -6.100 -34.454 1.00 87.81 93 ARG A C 1
ATOM 768 O O . ARG A 1 93 ? 23.883 -6.776 -33.754 1.00 87.81 93 ARG A O 1
ATOM 775 N N . VAL A 1 94 ? 25.046 -4.887 -34.124 1.00 83.25 94 VAL A N 1
ATOM 776 C CA . VAL A 1 94 ? 24.509 -4.122 -33.002 1.00 83.25 94 VAL A CA 1
ATOM 777 C C . VAL A 1 94 ? 23.492 -3.142 -33.573 1.00 83.25 94 VAL A C 1
ATOM 779 O O . VAL A 1 94 ? 23.793 -2.447 -34.541 1.00 83.25 94 VAL A O 1
ATOM 782 N N . SER A 1 95 ? 22.295 -3.125 -33.001 1.00 75.75 95 SER A N 1
ATOM 783 C CA . SER A 1 95 ? 21.185 -2.276 -33.414 1.00 75.75 95 SER A CA 1
ATOM 784 C C . SER A 1 95 ? 20.827 -1.288 -32.307 1.00 75.75 95 SER A C 1
ATOM 786 O O . SER A 1 95 ? 20.805 -1.635 -31.122 1.00 75.75 95 SER A O 1
ATOM 788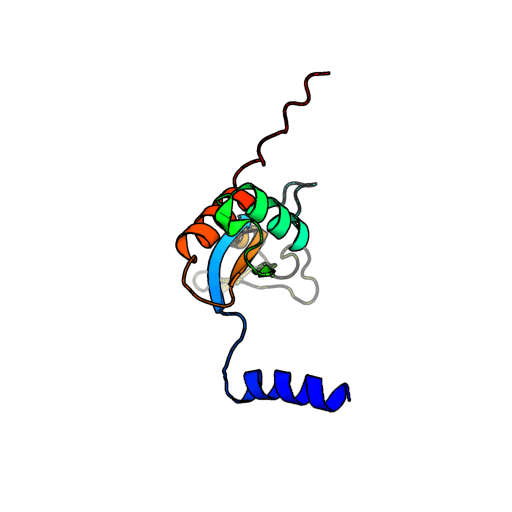 N N . GLU A 1 96 ? 20.531 -0.060 -32.723 1.00 70.75 96 GLU A N 1
ATOM 789 C CA . GLU A 1 96 ? 19.889 0.983 -31.914 1.00 70.75 96 GLU A CA 1
ATOM 790 C C . GLU A 1 96 ? 18.363 0.965 -32.088 1.00 70.75 96 GLU A C 1
ATOM 792 O O . GLU A 1 96 ? 17.689 1.911 -31.675 1.00 70.75 96 GLU A O 1
ATOM 797 N N . GLU A 1 97 ? 17.816 -0.072 -32.744 1.00 64.75 97 GLU A N 1
ATOM 798 C CA . GLU A 1 97 ? 16.386 -0.173 -33.031 1.00 64.75 97 GLU A CA 1
ATOM 799 C C . GLU A 1 97 ? 15.557 0.166 -31.797 1.00 64.75 97 GLU A C 1
ATOM 801 O O . GLU A 1 97 ? 15.906 -0.253 -30.685 1.00 64.75 97 GLU A O 1
ATOM 806 N N . PRO A 1 98 ? 14.471 0.940 -31.972 1.00 58.59 98 PRO A N 1
ATOM 807 C CA . PRO A 1 98 ? 13.826 1.582 -30.853 1.00 58.59 98 PRO A CA 1
ATOM 808 C C . PRO A 1 98 ? 13.338 0.516 -29.881 1.00 58.59 98 PRO A C 1
ATOM 810 O O . PRO A 1 98 ? 12.380 -0.213 -30.148 1.00 58.59 98 PRO A O 1
ATOM 813 N N . LEU A 1 99 ? 13.982 0.474 -28.714 1.00 63.16 99 LEU A N 1
ATOM 814 C CA . LEU A 1 99 ? 13.609 -0.374 -27.588 1.00 63.16 99 LEU A CA 1
ATOM 815 C C . LEU A 1 99 ? 12.113 -0.213 -27.244 1.00 63.16 99 LEU A C 1
ATOM 817 O O . LEU A 1 99 ? 11.537 -1.073 -26.601 1.00 63.16 99 LEU A O 1
ATOM 821 N N . THR A 1 100 ? 11.461 0.854 -27.713 1.00 58.47 100 THR A N 1
ATOM 822 C CA . THR A 1 100 ? 10.008 1.054 -27.780 1.00 58.47 100 THR A CA 1
ATOM 823 C C . THR A 1 100 ? 9.225 -0.174 -28.239 1.00 58.47 100 THR A C 1
ATOM 825 O O . THR A 1 100 ? 8.230 -0.490 -27.601 1.00 58.47 100 THR A O 1
ATOM 828 N N . GLU A 1 101 ? 9.643 -0.889 -29.288 1.00 64.19 101 GLU A N 1
ATOM 829 C CA . GLU A 1 101 ? 8.896 -2.066 -29.770 1.00 64.19 101 GLU A CA 1
ATOM 830 C C . GLU A 1 101 ? 8.975 -3.253 -28.798 1.00 64.19 101 GLU A C 1
ATOM 832 O O . GLU A 1 101 ? 8.035 -4.040 -28.695 1.00 64.19 101 GLU A O 1
ATOM 837 N N . ILE A 1 102 ? 10.072 -3.352 -28.044 1.00 65.81 102 ILE A N 1
ATOM 838 C CA . ILE A 1 102 ? 10.283 -4.369 -27.005 1.00 65.81 102 ILE A CA 1
ATOM 839 C C . ILE A 1 102 ? 9.589 -3.949 -25.700 1.00 65.81 102 ILE A C 1
ATOM 841 O O . ILE A 1 102 ? 8.968 -4.764 -25.021 1.00 65.81 102 ILE A O 1
ATOM 845 N N . LEU A 1 103 ? 9.658 -2.663 -25.355 1.00 64.38 103 LEU A N 1
ATOM 846 C CA . LEU A 1 103 ? 9.174 -2.109 -24.092 1.00 64.38 103 LEU A CA 1
ATOM 847 C C . LEU A 1 103 ? 7.710 -1.657 -24.138 1.00 64.38 103 LEU A C 1
ATOM 849 O O . LEU A 1 103 ? 7.169 -1.335 -23.085 1.00 64.38 103 LEU A O 1
ATOM 853 N N . LYS A 1 104 ? 7.039 -1.666 -25.299 1.00 63.75 104 LYS A N 1
ATOM 854 C CA . LYS A 1 104 ? 5.599 -1.350 -25.416 1.00 63.75 104 LYS A CA 1
ATOM 855 C C . LYS A 1 104 ? 4.702 -2.255 -24.569 1.00 63.75 104 LYS A C 1
ATOM 857 O O . LYS A 1 104 ? 3.571 -1.888 -24.275 1.00 63.75 104 LYS A O 1
ATOM 862 N N . TYR A 1 105 ? 5.202 -3.431 -24.193 1.00 62.62 105 TYR A N 1
ATOM 863 C CA . TYR A 1 105 ? 4.499 -4.379 -23.333 1.00 62.62 105 TYR A CA 1
ATOM 864 C C . TYR A 1 105 ? 4.826 -4.212 -21.845 1.00 62.62 105 TYR A C 1
ATOM 866 O O . TYR A 1 105 ? 4.199 -4.873 -21.021 1.00 62.62 105 TYR A O 1
ATOM 874 N N . LEU A 1 106 ? 5.790 -3.357 -21.481 1.00 62.28 106 LEU A N 1
ATOM 875 C CA . LEU A 1 106 ? 6.039 -3.048 -20.078 1.00 62.28 106 LEU A CA 1
ATOM 876 C C . LEU A 1 106 ? 5.012 -2.015 -19.597 1.00 62.28 106 LEU A C 1
ATOM 878 O O . LEU A 1 106 ? 4.848 -0.979 -20.248 1.00 62.28 106 LEU A O 1
ATOM 882 N N . PRO A 1 107 ? 4.334 -2.256 -18.463 1.00 58.84 107 PRO A N 1
ATOM 883 C CA . PRO A 1 107 ? 3.357 -1.318 -17.930 1.00 58.84 107 PRO A CA 1
ATOM 884 C C . PRO A 1 107 ? 4.011 0.042 -17.667 1.00 58.84 107 PRO A C 1
ATOM 886 O O . PRO A 1 107 ? 5.102 0.136 -17.105 1.00 58.84 107 PRO A O 1
ATOM 889 N N . GLY A 1 108 ? 3.341 1.115 -18.094 1.00 61.31 108 GLY A N 1
ATOM 890 C CA . GLY A 1 108 ? 3.887 2.465 -18.015 1.00 61.31 108 GLY A CA 1
ATOM 891 C C . GLY A 1 108 ? 4.082 2.954 -16.578 1.00 61.31 108 GLY A C 1
ATOM 892 O O . GLY A 1 108 ? 5.031 3.693 -16.317 1.00 61.31 108 GLY A O 1
ATOM 893 N N . LYS A 1 109 ? 3.198 2.548 -15.656 1.00 65.69 109 LYS A N 1
ATOM 894 C CA . LYS A 1 109 ? 3.315 2.763 -14.207 1.00 65.69 109 LYS A CA 1
ATOM 895 C C . LYS A 1 109 ? 2.625 1.634 -13.446 1.00 65.69 109 LYS A C 1
ATOM 897 O O . LYS A 1 109 ? 1.511 1.254 -13.805 1.00 65.69 109 LYS A O 1
ATOM 902 N N . VAL A 1 110 ? 3.252 1.179 -12.367 1.00 76.50 110 VAL A N 1
ATOM 903 C CA . VAL A 1 110 ? 2.677 0.198 -11.440 1.00 7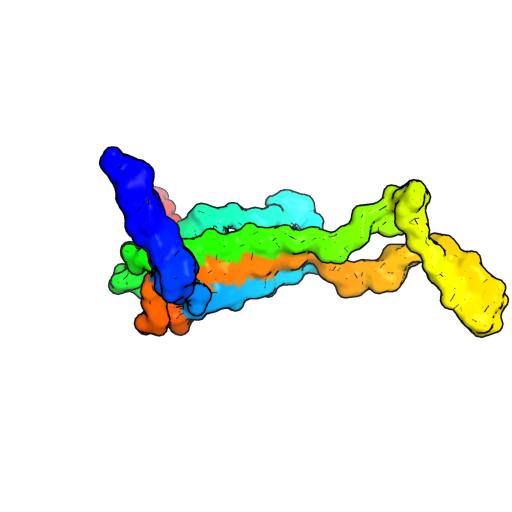6.50 110 VAL A CA 1
ATOM 904 C C . VAL A 1 110 ? 2.548 0.870 -10.083 1.00 76.50 110 VAL A C 1
ATOM 906 O O . VAL A 1 110 ? 3.513 1.447 -9.585 1.00 76.50 110 VAL A O 1
ATOM 909 N N . ALA A 1 111 ? 1.368 0.828 -9.478 1.00 84.62 111 ALA A N 1
ATOM 910 C CA . ALA A 1 111 ? 1.211 1.215 -8.082 1.00 84.62 111 ALA A CA 1
ATOM 911 C C . ALA A 1 111 ? 0.819 -0.001 -7.257 1.00 84.62 111 ALA A C 1
ATOM 913 O O . ALA A 1 111 ? -0.080 -0.751 -7.625 1.00 84.62 111 ALA A O 1
ATOM 914 N N . GLN A 1 112 ? 1.492 -0.174 -6.129 1.00 90.81 112 GLN A N 1
ATOM 915 C CA . GLN A 1 112 ? 1.169 -1.198 -5.152 1.00 90.81 112 GLN A CA 1
ATOM 916 C C . GLN A 1 112 ? 0.552 -0.501 -3.945 1.00 90.81 112 GLN A C 1
ATOM 918 O O . GLN A 1 112 ? 1.205 0.311 -3.284 1.00 90.81 112 GLN A O 1
ATOM 923 N N . CYS A 1 113 ? -0.719 -0.789 -3.687 1.00 93.75 113 CYS A N 1
ATOM 924 C CA . CYS A 1 113 ? -1.441 -0.247 -2.551 1.00 93.75 113 CYS A CA 1
ATOM 925 C C . CYS A 1 113 ? -1.622 -1.333 -1.496 1.00 93.75 113 CYS A C 1
ATOM 927 O O . CYS A 1 113 ? -2.182 -2.389 -1.778 1.00 93.75 113 CYS A O 1
ATOM 929 N N . ARG A 1 114 ? -1.160 -1.077 -0.273 1.00 96.88 114 ARG A N 1
ATOM 930 C CA . ARG A 1 114 ? -1.256 -2.022 0.845 1.00 96.88 114 ARG A CA 1
ATOM 931 C C . ARG A 1 114 ? -2.067 -1.421 1.971 1.00 96.88 114 ARG A C 1
ATOM 933 O O . ARG A 1 114 ? -1.938 -0.235 2.277 1.00 96.88 114 ARG A O 1
ATOM 940 N N . ILE A 1 115 ? -2.846 -2.269 2.630 1.00 97.88 115 ILE A N 1
ATOM 941 C CA . ILE A 1 115 ? -3.569 -1.928 3.850 1.00 97.88 115 ILE A CA 1
ATOM 942 C C . ILE A 1 115 ? -2.979 -2.689 5.033 1.00 97.88 115 ILE A C 1
ATOM 944 O O . ILE A 1 115 ? -2.754 -3.898 4.966 1.00 97.88 115 ILE A O 1
ATOM 948 N N . PHE A 1 116 ? -2.717 -1.968 6.121 1.00 97.75 116 PHE A N 1
ATOM 949 C CA . PHE A 1 116 ? -2.160 -2.509 7.354 1.00 97.75 116 PHE A CA 1
ATOM 950 C C . PHE A 1 116 ? -3.112 -2.311 8.529 1.00 97.75 116 PHE A C 1
ATOM 952 O O . PHE A 1 116 ? -3.656 -1.222 8.704 1.00 97.75 116 PHE A O 1
ATOM 959 N N . ALA A 1 117 ? -3.226 -3.321 9.385 1.00 96.75 117 ALA A N 1
ATOM 960 C CA . ALA A 1 117 ? -3.978 -3.286 10.635 1.00 96.75 117 ALA A CA 1
ATOM 961 C C . ALA A 1 117 ? -3.101 -3.674 11.831 1.00 96.75 117 ALA A C 1
ATOM 963 O O . ALA A 1 117 ? -1.984 -4.172 11.678 1.00 96.75 117 ALA A O 1
ATOM 964 N N . MET A 1 118 ? -3.602 -3.434 13.044 1.00 93.56 118 MET A N 1
ATOM 965 C CA . MET A 1 118 ? -2.906 -3.831 14.276 1.00 93.56 118 MET A CA 1
ATOM 966 C C . MET A 1 118 ? -3.086 -5.315 14.634 1.00 93.56 118 MET A C 1
ATOM 968 O O . MET A 1 118 ? -2.336 -5.856 15.447 1.00 93.56 118 MET A O 1
ATOM 972 N N . ASP A 1 119 ? -4.060 -5.981 14.019 1.00 91.19 119 ASP A N 1
ATOM 973 C CA . ASP A 1 119 ? -4.329 -7.407 14.152 1.00 91.19 119 ASP A CA 1
ATOM 974 C C . ASP A 1 119 ? -5.068 -7.931 12.911 1.00 91.19 119 ASP A C 1
ATOM 976 O O . ASP A 1 119 ? -5.455 -7.150 12.048 1.00 91.19 119 ASP A O 1
ATOM 980 N N . HIS A 1 120 ? -5.253 -9.250 12.839 1.00 94.44 120 HIS A N 1
ATOM 981 C CA . HIS A 1 120 ? -5.783 -9.943 11.661 1.00 94.44 120 HIS A CA 1
ATOM 982 C C . HIS A 1 120 ? -7.294 -10.226 11.717 1.00 94.44 120 HIS A C 1
ATOM 984 O O . HIS A 1 120 ? -7.812 -10.994 10.908 1.00 94.44 120 HIS A O 1
ATOM 990 N N . ARG A 1 121 ? -8.033 -9.670 12.691 1.00 95.00 121 ARG A N 1
ATOM 991 C CA . ARG A 1 121 ? -9.448 -10.039 12.913 1.00 95.00 121 ARG A CA 1
ATOM 992 C C . ARG A 1 121 ? -10.370 -9.646 11.759 1.00 95.00 121 ARG A C 1
ATOM 994 O O . ARG A 1 121 ? -11.410 -10.272 11.588 1.00 95.00 121 ARG A O 1
ATOM 1001 N N . HIS A 1 122 ? -9.991 -8.624 10.994 1.00 96.38 122 HIS A N 1
ATOM 1002 C CA . HIS A 1 122 ? -10.821 -8.014 9.953 1.00 96.38 122 HIS A CA 1
ATOM 1003 C C . HIS A 1 122 ? -10.120 -7.951 8.591 1.00 96.38 122 HIS A C 1
ATOM 1005 O O . HIS A 1 122 ? -10.488 -7.136 7.749 1.00 96.38 122 HIS A O 1
ATOM 1011 N N . ASP A 1 123 ? -9.114 -8.799 8.357 1.00 96.88 123 ASP A N 1
ATOM 1012 C CA . ASP A 1 123 ? -8.322 -8.766 7.119 1.00 96.88 123 ASP A CA 1
ATOM 1013 C C . ASP A 1 123 ? -9.193 -8.905 5.867 1.00 96.88 123 ASP A C 1
ATOM 1015 O O . ASP A 1 123 ? -9.024 -8.153 4.912 1.00 96.88 123 ASP A O 1
ATOM 1019 N N . ALA A 1 124 ? -10.181 -9.804 5.895 1.00 97.12 124 ALA A N 1
ATOM 1020 C CA . ALA A 1 124 ? -11.101 -10.006 4.778 1.00 97.12 124 ALA A CA 1
ATOM 1021 C C . ALA A 1 124 ? -11.939 -8.750 4.470 1.00 97.12 124 ALA A C 1
ATOM 1023 O O . ALA A 1 124 ? -12.065 -8.369 3.305 1.00 97.12 124 ALA A O 1
ATOM 1024 N N . ASP A 1 125 ? -12.469 -8.086 5.502 1.00 97.62 125 ASP A N 1
ATOM 1025 C CA . ASP A 1 125 ? -13.257 -6.858 5.352 1.00 97.62 125 ASP A CA 1
ATOM 1026 C C . ASP A 1 125 ? -12.392 -5.702 4.829 1.00 97.62 125 ASP A C 1
ATOM 1028 O O . ASP A 1 125 ? -12.806 -4.958 3.940 1.00 97.62 125 ASP A O 1
ATOM 1032 N N . LEU A 1 126 ? -11.168 -5.576 5.351 1.00 97.88 126 LEU A N 1
ATOM 1033 C CA . LEU A 1 126 ? -10.199 -4.552 4.959 1.00 97.88 126 LEU A CA 1
ATOM 1034 C C . LEU A 1 126 ? -9.715 -4.744 3.519 1.00 97.88 126 LEU A C 1
ATOM 1036 O O . LEU A 1 126 ? -9.697 -3.782 2.751 1.00 97.88 126 LEU A O 1
ATOM 1040 N N . ALA A 1 127 ? -9.365 -5.972 3.132 1.00 97.31 127 ALA A N 1
ATOM 1041 C CA . ALA A 1 127 ? -8.948 -6.299 1.773 1.00 97.31 127 ALA A CA 1
ATOM 1042 C C . ALA A 1 127 ? -10.090 -6.069 0.771 1.00 97.31 127 ALA A C 1
ATOM 1044 O O . ALA A 1 127 ? -9.891 -5.444 -0.271 1.00 97.31 127 ALA A O 1
ATOM 1045 N N . ALA A 1 128 ? -11.312 -6.494 1.110 1.00 96.81 128 ALA A N 1
ATOM 1046 C CA . ALA A 1 128 ? -12.480 -6.240 0.274 1.00 96.81 128 ALA A CA 1
ATOM 1047 C C . ALA A 1 128 ? -12.752 -4.735 0.122 1.00 96.81 128 ALA A C 1
ATOM 1049 O O . ALA A 1 128 ? -12.967 -4.265 -0.994 1.00 96.81 128 ALA A O 1
ATOM 1050 N N . ALA A 1 129 ? -12.706 -3.964 1.212 1.00 96.69 129 ALA A N 1
ATOM 1051 C CA . ALA A 1 129 ? -12.904 -2.519 1.165 1.00 96.69 129 ALA A CA 1
ATOM 1052 C C . ALA A 1 129 ? -11.801 -1.799 0.371 1.00 96.69 129 ALA A C 1
ATOM 1054 O O . ALA A 1 129 ? -12.118 -0.877 -0.381 1.00 96.69 129 ALA A O 1
ATOM 1055 N N . LEU A 1 130 ? -10.538 -2.235 0.478 1.00 96.19 130 LEU A N 1
ATOM 1056 C CA . LEU A 1 130 ? -9.422 -1.719 -0.322 1.00 96.19 130 LEU A CA 1
ATOM 1057 C C . LEU A 1 130 ? -9.667 -1.920 -1.819 1.00 96.19 130 LEU A C 1
ATOM 1059 O O . LEU A 1 130 ? -9.622 -0.955 -2.583 1.00 96.19 130 LEU A O 1
ATOM 1063 N N . ARG A 1 131 ? -10.004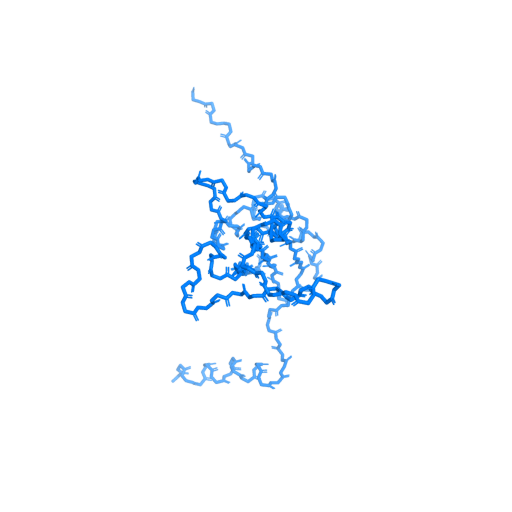 -3.147 -2.226 1.00 94.81 131 ARG A N 1
ATOM 1064 C CA . ARG A 1 131 ? -10.297 -3.465 -3.627 1.00 94.81 131 ARG A CA 1
ATOM 1065 C C . ARG A 1 131 ? -11.405 -2.583 -4.188 1.00 94.81 131 ARG A C 1
ATOM 1067 O O . ARG A 1 131 ? -11.281 -2.062 -5.294 1.00 94.81 131 ARG A O 1
ATOM 1074 N N . ARG A 1 132 ? -12.485 -2.389 -3.428 1.00 93.62 132 ARG A N 1
ATOM 1075 C CA . ARG A 1 132 ? -13.608 -1.532 -3.837 1.00 93.62 132 ARG A CA 1
ATOM 1076 C C . ARG A 1 132 ? -13.204 -0.062 -3.899 1.00 93.62 132 ARG A C 1
ATOM 1078 O O . ARG A 1 132 ? -13.503 0.604 -4.878 1.00 93.62 132 ARG A O 1
ATOM 1085 N N . ALA A 1 133 ? -12.447 0.430 -2.921 1.00 92.62 133 ALA A N 1
ATOM 1086 C CA . ALA A 1 133 ? -11.977 1.815 -2.880 1.00 92.62 133 ALA A CA 1
ATOM 1087 C C . ALA A 1 133 ? -11.127 2.227 -4.096 1.00 92.62 133 ALA A C 1
ATOM 1089 O O . ALA A 1 133 ? -11.153 3.399 -4.492 1.00 92.62 133 ALA A O 1
ATOM 1090 N N . LEU A 1 134 ? -10.377 1.280 -4.665 1.00 89.69 134 LEU A N 1
ATOM 1091 C CA . LEU A 1 134 ? -9.511 1.505 -5.822 1.00 89.69 134 LEU A CA 1
ATOM 1092 C C . LEU A 1 134 ? -10.229 1.325 -7.169 1.00 89.69 134 LEU A C 1
ATOM 1094 O O . LEU A 1 134 ? -9.820 1.952 -8.143 1.00 89.69 134 LEU A O 1
ATOM 1098 N N . ASN A 1 135 ? -11.289 0.510 -7.224 1.00 86.56 135 ASN A N 1
ATOM 1099 C CA . ASN A 1 135 ? -11.945 0.117 -8.478 1.00 86.56 135 ASN A CA 1
ATOM 1100 C C . ASN A 1 135 ? -13.368 0.677 -8.664 1.00 86.56 135 ASN A C 1
ATOM 1102 O O . ASN A 1 135 ? -13.860 0.712 -9.789 1.00 86.56 135 ASN A O 1
ATOM 1106 N N . GLU A 1 136 ? -14.038 1.110 -7.595 1.00 85.62 136 GLU A N 1
ATOM 1107 C CA . GLU A 1 136 ? -15.401 1.652 -7.623 1.00 85.62 136 GLU A CA 1
ATOM 1108 C C . GLU A 1 136 ? -15.393 3.168 -7.364 1.00 85.62 136 GLU A C 1
ATOM 1110 O O . GLU A 1 136 ? -14.591 3.690 -6.579 1.00 85.62 136 GLU A O 1
ATOM 1115 N N . GLU A 1 137 ? -16.322 3.896 -7.992 1.00 71.50 137 GLU A N 1
ATOM 1116 C CA . GLU A 1 137 ? -16.640 5.252 -7.542 1.00 71.50 137 GLU A CA 1
ATOM 1117 C C . GLU A 1 137 ? -17.359 5.177 -6.185 1.00 71.50 137 GLU A C 1
ATOM 1119 O O . GLU A 1 137 ? -18.256 4.345 -6.008 1.00 71.50 137 GLU A O 1
ATOM 1124 N N . PRO A 1 138 ? -16.977 6.009 -5.197 1.00 63.75 138 PRO A N 1
ATOM 1125 C CA . PRO A 1 138 ? -17.662 6.020 -3.915 1.00 63.75 138 PRO A CA 1
ATOM 1126 C C . PRO A 1 138 ? -19.137 6.395 -4.124 1.00 63.75 138 PRO A C 1
ATOM 1128 O O . PRO A 1 138 ? -19.427 7.264 -4.950 1.00 63.75 138 PRO A O 1
ATOM 1131 N N . PRO A 1 139 ? -20.071 5.772 -3.383 1.00 62.41 139 PRO A N 1
ATOM 1132 C CA . PRO A 1 139 ? -21.490 6.064 -3.524 1.00 62.41 139 PRO A CA 1
ATOM 1133 C C . PRO A 1 139 ? -21.732 7.564 -3.332 1.00 62.41 139 PRO A C 1
ATOM 1135 O O . PRO A 1 139 ? -21.358 8.138 -2.305 1.00 62.41 139 PRO A O 1
ATOM 1138 N N . SER A 1 140 ? -22.329 8.208 -4.336 1.00 60.06 140 SER A N 1
ATOM 1139 C CA . SER A 1 140 ? -22.701 9.614 -4.251 1.00 60.06 140 SER A CA 1
ATOM 1140 C C . SER A 1 140 ? -23.775 9.777 -3.177 1.00 60.06 140 SER A C 1
ATOM 1142 O O . SER A 1 140 ? -24.779 9.063 -3.151 1.00 60.06 140 SER A O 1
ATOM 1144 N N . ILE A 1 141 ? -23.565 10.720 -2.257 1.00 55.88 141 ILE A N 1
ATOM 1145 C CA . ILE A 1 141 ? -24.649 11.171 -1.387 1.00 55.88 141 ILE A CA 1
ATOM 1146 C C . ILE A 1 141 ? -25.621 11.903 -2.308 1.00 55.88 141 ILE A C 1
ATOM 1148 O O . ILE A 1 141 ? -25.289 12.951 -2.861 1.00 55.88 141 ILE A O 1
ATOM 1152 N N . VAL A 1 142 ? -26.795 11.313 -2.524 1.00 47.22 142 VAL A N 1
ATOM 1153 C CA . VAL A 1 142 ? -27.866 11.923 -3.310 1.00 47.22 142 VAL A CA 1
ATOM 1154 C C . VAL A 1 142 ? -28.431 13.074 -2.484 1.00 47.22 142 VAL A C 1
ATOM 1156 O O . VAL A 1 142 ? -29.329 12.890 -1.666 1.00 47.22 142 VAL A O 1
ATOM 1159 N N . THR A 1 143 ? -27.860 14.264 -2.635 1.00 40.03 143 THR A N 1
ATOM 1160 C CA . THR A 1 143 ? -28.423 15.472 -2.036 1.00 40.03 143 THR A CA 1
ATOM 1161 C C . THR A 1 143 ? -29.546 15.959 -2.946 1.00 40.03 143 THR A C 1
ATOM 1163 O O . THR A 1 143 ? -29.314 16.752 -3.853 1.00 40.03 143 THR A O 1
ATOM 1166 N N . ASN A 1 144 ? -30.764 15.456 -2.734 1.00 41.94 144 ASN A N 1
ATOM 1167 C CA . ASN A 1 144 ? -31.951 16.151 -3.229 1.00 41.94 144 ASN A CA 1
ATOM 1168 C C . ASN A 1 144 ? -32.091 17.450 -2.419 1.00 41.94 144 ASN A C 1
ATOM 1170 O O . ASN A 1 144 ? -32.332 17.388 -1.211 1.00 41.94 144 ASN A O 1
ATOM 1174 N N . VAL A 1 145 ? -31.906 18.595 -3.081 1.00 46.53 145 VAL A N 1
ATOM 1175 C CA . VAL A 1 145 ? -32.372 19.919 -2.633 1.00 46.53 145 VAL A CA 1
ATOM 1176 C C . VAL A 1 145 ? -33.596 20.277 -3.457 1.00 46.53 145 VAL A C 1
ATOM 1178 O O . VAL A 1 145 ? -33.533 20.061 -4.688 1.00 46.53 145 VAL A O 1
#